Protein AF-A0A2U2DW82-F1 (afdb_monomer)

Organism: NCBI:txid2182425

Solvent-accessible surface area (backbone atoms only — not comparable to full-atom values): 8224 Å² total; per-residue (Å²): 109,70,46,67,42,58,80,59,51,58,67,70,59,51,54,48,55,54,48,63,56,64,75,53,94,61,66,50,48,35,40,37,36,39,46,35,89,90,42,78,52,73,50,74,50,54,97,89,63,59,63,66,62,50,49,50,50,52,52,52,54,50,48,56,40,44,76,62,16,64,30,73,44,31,35,73,52,46,75,96,73,71,50,72,55,69,67,57,54,44,53,50,48,52,63,68,39,69,84,43,79,68,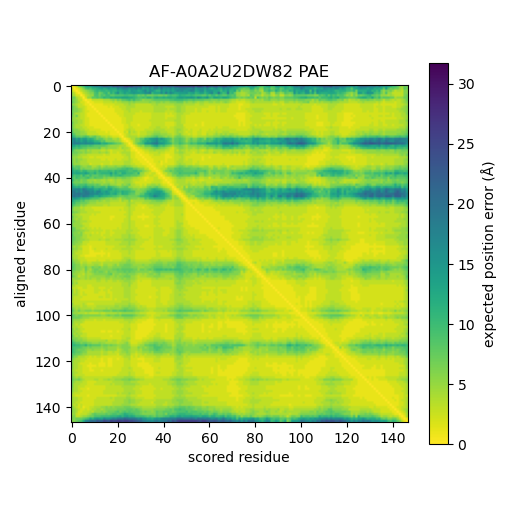26,34,35,38,38,40,38,38,40,36,76,84,44,70,91,64,44,46,36,38,38,33,46,20,16,60,42,62,67,58,42,53,50,50,44,72,72,41,48,77,31,78,41,74,115

pLDDT: mean 89.14, std 8.2, range [58.94, 97.25]

Sequence (147 aa):
MAIFFRLSIPESLALEKIDDRFAGPCDCDGYLSLIGDRHNYTIGWERGKHADDFHAQVRAALGVTSETAPFWLVYERRDDRNDPGVNDIRNAAIRLSRTYEDAIVVTLSLLDRKDAARDLELVLICFSDEVHRRNFKIRYEGKYVSE

Structure (mmCIF, N/CA/C/O backbone):
data_AF-A0A2U2DW82-F1
#
_entry.id   AF-A0A2U2DW82-F1
#
loop_
_atom_site.group_PDB
_atom_site.id
_atom_site.type_symbol
_atom_site.label_atom_id
_atom_site.label_alt_id
_atom_site.label_comp_id
_atom_site.label_asym_id
_atom_site.label_entity_id
_atom_site.label_seq_id
_atom_site.pdbx_PDB_ins_code
_atom_site.Cartn_x
_atom_site.Cartn_y
_atom_site.Cartn_z
_atom_site.occupancy
_atom_site.B_iso_or_equiv
_atom_site.auth_seq_id
_atom_site.auth_comp_id
_atom_site.auth_asym_id
_atom_site.auth_atom_id
_atom_site.pdbx_PDB_model_num
ATOM 1 N N . MET A 1 1 ? -7.309 -19.677 4.227 1.00 59.25 1 MET A N 1
ATOM 2 C CA . MET A 1 1 ? -5.878 -19.328 4.382 1.00 59.25 1 MET A CA 1
ATOM 3 C C . MET A 1 1 ? -5.723 -18.351 5.546 1.00 59.25 1 MET A C 1
ATOM 5 O O . MET A 1 1 ? -6.642 -17.577 5.776 1.00 59.25 1 MET A O 1
ATOM 9 N N . ALA A 1 2 ? -4.622 -18.386 6.306 1.00 68.69 2 ALA A N 1
ATOM 10 C CA . ALA A 1 2 ? -4.356 -17.375 7.336 1.00 68.69 2 ALA A CA 1
ATOM 11 C C . ALA A 1 2 ? -3.429 -16.289 6.771 1.00 68.69 2 ALA A C 1
ATOM 13 O O . ALA A 1 2 ? -2.335 -16.602 6.309 1.00 68.69 2 ALA A O 1
ATOM 14 N N . ILE A 1 3 ? -3.860 -15.028 6.804 1.00 73.06 3 ILE A N 1
ATOM 15 C CA . ILE A 1 3 ? -3.064 -13.884 6.348 1.00 73.06 3 ILE A CA 1
ATOM 16 C C . ILE A 1 3 ? -2.309 -13.299 7.526 1.00 73.06 3 ILE A C 1
ATOM 18 O O . ILE A 1 3 ? -2.893 -13.024 8.571 1.00 73.06 3 ILE A O 1
ATOM 22 N N . PHE A 1 4 ? -1.006 -13.110 7.352 1.00 73.06 4 PHE A N 1
ATOM 23 C CA . PHE A 1 4 ? -0.149 -12.503 8.354 1.00 73.06 4 PHE A CA 1
ATOM 24 C C . PHE A 1 4 ? 0.245 -11.098 7.900 1.00 73.06 4 PHE A C 1
ATOM 26 O O . PHE A 1 4 ? 1.105 -10.940 7.033 1.00 73.06 4 PHE A O 1
ATOM 33 N N . PHE A 1 5 ? -0.379 -10.072 8.485 1.00 76.31 5 PHE A N 1
ATOM 34 C CA . PHE A 1 5 ? 0.060 -8.692 8.282 1.00 76.31 5 PHE A CA 1
ATOM 35 C C . PHE A 1 5 ? 1.395 -8.503 8.998 1.00 76.31 5 PHE A C 1
ATOM 37 O O . PHE A 1 5 ? 1.450 -8.403 10.224 1.00 76.31 5 PHE A O 1
ATOM 44 N N . ARG A 1 6 ? 2.487 -8.497 8.231 1.00 82.50 6 ARG A N 1
ATOM 45 C CA . ARG A 1 6 ? 3.838 -8.189 8.724 1.00 82.50 6 ARG A CA 1
ATOM 46 C C . ARG A 1 6 ? 3.894 -6.765 9.292 1.00 82.50 6 ARG A C 1
ATOM 48 O O . ARG A 1 6 ? 2.951 -5.999 9.161 1.00 82.50 6 ARG A O 1
ATOM 55 N N . LEU A 1 7 ? 5.021 -6.399 9.899 1.00 85.56 7 LEU A N 1
ATOM 56 C CA . LEU A 1 7 ? 5.249 -5.032 10.369 1.00 85.56 7 LEU A CA 1
ATOM 57 C C . LEU A 1 7 ? 5.109 -4.028 9.213 1.00 85.56 7 LEU A C 1
ATOM 59 O O . LEU A 1 7 ? 5.757 -4.196 8.177 1.00 85.56 7 LEU A O 1
ATOM 63 N N . SER A 1 8 ? 4.306 -2.983 9.412 1.00 91.50 8 SER A N 1
ATOM 64 C CA . SER A 1 8 ? 4.194 -1.887 8.453 1.00 91.50 8 SER A CA 1
ATOM 65 C C . SER A 1 8 ? 5.533 -1.164 8.267 1.00 91.50 8 SER A C 1
ATOM 67 O O . SER A 1 8 ? 6.215 -0.886 9.260 1.00 91.50 8 SER A O 1
ATOM 69 N N . ILE A 1 9 ? 5.862 -0.767 7.040 1.00 94.69 9 ILE A N 1
ATOM 70 C CA . ILE A 1 9 ? 6.962 0.168 6.773 1.00 94.69 9 ILE A CA 1
ATOM 71 C C . ILE A 1 9 ? 6.493 1.626 6.934 1.00 94.69 9 ILE A C 1
ATOM 73 O O . ILE A 1 9 ? 5.296 1.899 6.804 1.00 94.69 9 ILE A O 1
ATOM 77 N N . PRO A 1 10 ? 7.403 2.575 7.225 1.00 94.44 10 PRO A N 1
ATOM 78 C CA . PRO A 1 10 ? 7.071 3.997 7.223 1.00 94.44 10 PRO A CA 1
ATOM 79 C C . PRO A 1 10 ? 6.586 4.466 5.847 1.00 94.44 10 PRO A C 1
ATOM 81 O O . PRO A 1 10 ? 7.120 4.041 4.824 1.00 94.44 10 PRO A O 1
ATOM 84 N N . GLU A 1 11 ? 5.630 5.395 5.828 1.00 93.00 11 GLU A N 1
ATOM 85 C CA . GLU A 1 11 ? 5.124 6.017 4.596 1.00 93.00 11 GLU A CA 1
ATOM 86 C C . GLU A 1 11 ? 6.249 6.634 3.759 1.00 93.00 11 GLU A C 1
ATOM 88 O O . GLU A 1 11 ? 6.323 6.390 2.559 1.00 93.00 11 GLU A O 1
ATOM 93 N N . SER A 1 12 ? 7.169 7.366 4.391 1.00 94.00 12 SER A N 1
ATOM 94 C CA . SER A 1 12 ? 8.298 7.991 3.696 1.00 94.00 12 SER A CA 1
ATOM 95 C C . SER A 1 12 ? 9.155 6.970 2.946 1.00 94.00 12 SER A C 1
ATOM 97 O O . SER A 1 12 ? 9.531 7.213 1.806 1.00 94.00 12 SER A O 1
ATOM 99 N N . LEU A 1 13 ? 9.395 5.802 3.554 1.00 95.62 13 LEU A N 1
ATOM 100 C CA . LEU A 1 13 ? 10.147 4.713 2.931 1.00 95.62 13 LEU A CA 1
ATOM 101 C C . LEU A 1 13 ? 9.363 4.072 1.779 1.00 95.62 13 LEU A C 1
ATOM 103 O O . LEU A 1 13 ? 9.951 3.659 0.785 1.00 95.62 13 LEU A O 1
ATOM 107 N N . ALA A 1 14 ? 8.038 3.972 1.898 1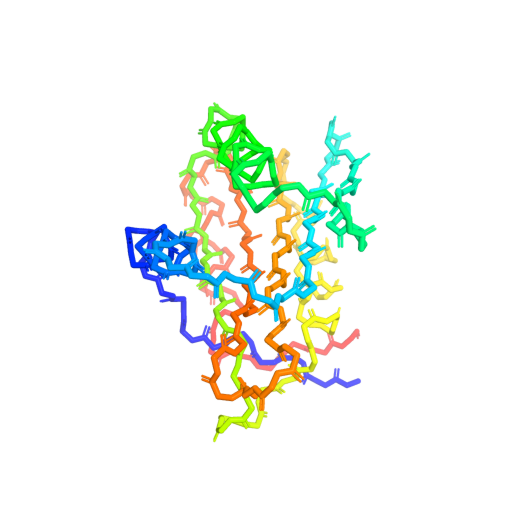.00 94.81 14 ALA A N 1
ATOM 108 C CA . ALA A 1 14 ? 7.198 3.480 0.812 1.00 94.81 14 ALA A CA 1
ATOM 109 C C . ALA A 1 14 ? 7.237 4.422 -0.399 1.00 94.81 14 ALA A C 1
ATOM 111 O O . ALA A 1 14 ? 7.398 3.959 -1.523 1.00 94.81 14 ALA A O 1
ATOM 112 N N . LEU A 1 15 ? 7.133 5.734 -0.170 1.00 94.50 15 LEU A N 1
ATOM 113 C CA . LEU A 1 15 ? 7.201 6.743 -1.229 1.00 94.50 15 LEU A CA 1
ATOM 114 C C . LEU A 1 15 ? 8.580 6.784 -1.898 1.00 94.50 15 LEU A C 1
ATOM 116 O O . LEU A 1 15 ? 8.647 6.862 -3.121 1.00 94.50 15 LEU A O 1
ATOM 120 N N . GLU A 1 16 ? 9.655 6.678 -1.115 1.00 95.19 16 GLU A N 1
ATOM 121 C CA . GLU A 1 16 ? 11.029 6.560 -1.620 1.00 95.19 16 GLU A CA 1
ATOM 122 C C . GLU A 1 16 ? 11.182 5.325 -2.517 1.00 95.19 16 GLU A C 1
ATOM 124 O O . GLU A 1 16 ? 11.582 5.447 -3.670 1.00 95.19 16 GLU A O 1
ATOM 129 N N . LYS A 1 17 ? 10.743 4.149 -2.044 1.00 94.38 17 LYS A N 1
ATOM 130 C CA . LYS A 1 17 ? 10.757 2.911 -2.839 1.00 94.38 17 LYS A CA 1
ATOM 131 C C . LYS A 1 17 ? 9.996 3.051 -4.154 1.00 94.38 17 LYS A C 1
ATOM 133 O O . LYS A 1 17 ? 10.436 2.500 -5.157 1.00 94.38 17 LYS A O 1
ATOM 138 N N . ILE A 1 18 ? 8.857 3.745 -4.158 1.00 93.44 18 ILE A N 1
ATOM 139 C CA . ILE A 1 18 ? 8.085 3.990 -5.382 1.00 93.44 18 ILE A CA 1
ATOM 140 C C . ILE A 1 18 ? 8.906 4.836 -6.354 1.00 93.44 18 ILE A C 1
ATOM 142 O O . ILE A 1 18 ? 9.060 4.435 -7.504 1.00 93.44 18 ILE A O 1
ATOM 146 N N . ASP A 1 19 ? 9.462 5.962 -5.908 1.00 92.50 19 ASP A N 1
ATOM 147 C CA . ASP A 1 19 ? 10.266 6.833 -6.774 1.00 92.50 19 ASP A CA 1
ATOM 148 C C . ASP A 1 19 ? 11.515 6.145 -7.309 1.00 92.50 19 ASP A C 1
ATOM 150 O O . ASP A 1 19 ? 11.810 6.263 -8.497 1.00 92.50 19 ASP A O 1
ATOM 154 N N . ASP A 1 20 ? 12.205 5.367 -6.477 1.00 90.81 20 ASP A N 1
ATOM 155 C CA . ASP A 1 20 ? 13.388 4.611 -6.883 1.00 90.81 20 ASP A CA 1
ATOM 156 C C . ASP A 1 20 ? 13.085 3.643 -8.033 1.00 90.81 20 ASP A C 1
ATOM 158 O O . ASP A 1 20 ? 13.944 3.385 -8.884 1.00 90.81 20 ASP A O 1
ATOM 162 N N . ARG A 1 21 ? 11.852 3.118 -8.116 1.00 87.69 21 ARG A N 1
ATOM 163 C CA . ARG A 1 21 ? 11.448 2.272 -9.248 1.00 87.69 21 ARG A CA 1
ATOM 164 C C . ARG A 1 21 ? 11.305 3.052 -10.549 1.00 87.69 21 ARG A C 1
ATOM 166 O O . ARG A 1 21 ? 11.541 2.454 -11.598 1.00 87.69 21 ARG A O 1
ATOM 173 N N . PHE A 1 22 ? 10.987 4.341 -10.485 1.00 86.88 22 PHE A N 1
ATOM 174 C CA . PHE A 1 22 ? 10.839 5.222 -11.646 1.00 86.88 22 PHE A CA 1
ATOM 175 C C . PHE A 1 22 ? 12.092 6.059 -11.956 1.00 86.88 22 PHE A C 1
ATOM 177 O O . PHE A 1 22 ? 12.195 6.604 -13.049 1.00 86.88 22 PHE A O 1
ATOM 184 N N . ALA A 1 23 ? 13.086 6.111 -11.063 1.00 83.25 23 ALA A N 1
ATOM 185 C CA . ALA A 1 23 ? 14.322 6.885 -11.239 1.00 83.25 23 ALA A CA 1
ATOM 186 C C . ALA A 1 23 ? 15.269 6.368 -12.351 1.00 83.25 23 ALA A C 1
ATOM 188 O O . ALA A 1 23 ? 16.304 6.977 -12.626 1.00 83.25 23 ALA A O 1
ATOM 189 N N . GLY A 1 24 ? 14.944 5.249 -13.005 1.00 73.06 24 GLY A N 1
ATOM 190 C CA . GLY A 1 24 ? 15.719 4.673 -14.103 1.00 73.06 24 GLY A CA 1
ATOM 191 C C . GLY A 1 24 ? 14.830 4.038 -15.175 1.00 73.06 24 GLY A C 1
ATOM 192 O O . GLY A 1 24 ? 13.606 4.141 -15.103 1.00 73.06 24 GLY A O 1
ATOM 193 N N . PRO A 1 25 ? 15.414 3.350 -16.173 1.00 71.88 25 PRO A N 1
ATOM 194 C CA . PRO A 1 25 ? 14.638 2.629 -17.177 1.00 71.88 25 PRO A CA 1
ATOM 195 C C . PRO A 1 25 ? 13.772 1.555 -16.498 1.00 71.88 25 PRO A C 1
ATOM 197 O O . PRO A 1 25 ? 14.286 0.503 -16.115 1.00 71.88 25 PRO A O 1
ATOM 200 N N . CYS A 1 26 ? 12.472 1.809 -16.320 1.00 69.44 26 CYS A N 1
ATOM 201 C CA . CYS A 1 26 ? 11.546 0.804 -15.795 1.00 69.44 26 CYS A CA 1
ATOM 202 C C . CYS A 1 26 ? 10.950 0.028 -16.970 1.00 69.44 26 CYS A C 1
ATOM 204 O O . CYS A 1 26 ? 10.097 0.523 -17.702 1.00 69.44 26 CYS A O 1
ATOM 206 N N . ASP A 1 27 ? 11.447 -1.190 -17.171 1.00 80.81 27 ASP A N 1
ATOM 207 C CA . ASP A 1 27 ? 10.810 -2.202 -18.017 1.00 80.81 27 ASP A CA 1
ATOM 208 C C . ASP A 1 27 ? 10.014 -3.127 -17.100 1.00 80.81 27 ASP A C 1
ATOM 210 O O . ASP A 1 27 ? 10.428 -4.241 -16.774 1.00 80.81 27 ASP A O 1
ATOM 214 N N . CYS A 1 28 ? 8.913 -2.588 -16.590 1.00 82.44 28 CYS A N 1
ATOM 215 C CA . CYS A 1 28 ? 8.120 -3.208 -15.549 1.00 82.44 28 CYS A CA 1
ATOM 216 C C . CYS A 1 28 ? 6.628 -3.137 -15.907 1.00 82.44 28 CYS A C 1
ATOM 218 O O . CYS A 1 28 ? 6.190 -2.247 -16.637 1.00 82.44 28 CYS A O 1
ATOM 220 N N . ASP A 1 29 ? 5.856 -4.109 -15.434 1.00 88.06 29 ASP A N 1
ATOM 221 C CA . ASP A 1 29 ? 4.400 -4.074 -15.488 1.00 88.06 29 ASP A CA 1
ATOM 222 C C . ASP A 1 29 ? 3.887 -3.401 -14.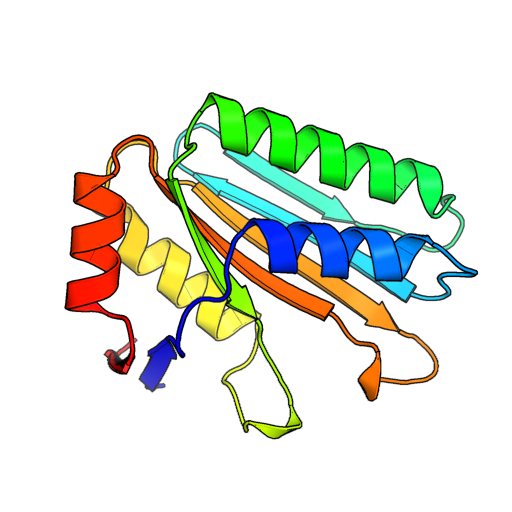212 1.00 88.06 29 ASP A C 1
ATOM 224 O O . ASP A 1 29 ? 4.264 -3.763 -13.097 1.00 88.06 29 ASP A O 1
ATOM 228 N N . GLY A 1 30 ? 3.056 -2.378 -14.384 1.00 91.06 30 GLY A N 1
ATOM 229 C CA . GLY A 1 30 ? 2.529 -1.564 -13.296 1.00 91.06 30 GLY A CA 1
ATOM 230 C C . GLY A 1 30 ? 1.041 -1.797 -13.090 1.00 91.06 30 GLY A C 1
ATOM 231 O O . GLY A 1 30 ? 0.262 -1.826 -14.042 1.00 91.06 30 GLY A O 1
ATOM 232 N N . TYR A 1 31 ? 0.625 -1.921 -11.840 1.00 93.81 31 TYR A N 1
ATOM 233 C CA . TYR A 1 31 ? -0.773 -2.043 -11.461 1.00 93.81 31 TYR A CA 1
ATOM 234 C C . TYR A 1 31 ? -1.030 -1.252 -10.188 1.00 93.81 31 TYR A C 1
ATOM 236 O O . TYR A 1 31 ? -0.338 -1.438 -9.193 1.00 93.81 31 TYR A O 1
ATOM 244 N N . LEU A 1 32 ? -2.046 -0.396 -10.208 1.00 95.25 32 LEU A N 1
ATOM 245 C CA . LEU A 1 32 ? -2.521 0.341 -9.048 1.00 95.25 32 LEU A CA 1
ATOM 246 C C . LEU A 1 32 ? -4.030 0.134 -8.904 1.00 95.25 32 LEU A C 1
ATOM 248 O O . LEU A 1 32 ? -4.777 0.281 -9.866 1.00 95.25 32 LEU A O 1
ATOM 252 N N . SER A 1 33 ? -4.498 -0.149 -7.696 1.00 96.00 33 SER A N 1
ATOM 253 C CA . SER A 1 33 ? -5.921 -0.227 -7.370 1.00 96.00 33 SER A CA 1
ATOM 254 C C . SER A 1 33 ? -6.213 0.561 -6.109 1.00 96.00 33 SER A C 1
ATOM 256 O O . SER A 1 33 ? -5.472 0.448 -5.138 1.00 96.00 33 SER A O 1
ATOM 258 N N . LEU A 1 34 ? -7.314 1.309 -6.111 1.00 95.62 34 LEU A N 1
ATOM 259 C CA . LEU A 1 34 ? -7.837 2.018 -4.947 1.00 95.62 34 LEU A CA 1
ATOM 260 C C . LEU A 1 34 ? -9.258 1.538 -4.686 1.00 95.62 34 LEU A C 1
ATOM 262 O O . LEU A 1 34 ? -10.098 1.592 -5.583 1.00 95.62 34 LEU A O 1
ATOM 266 N N . ILE A 1 35 ? -9.502 1.045 -3.473 1.00 94.69 35 ILE A N 1
ATOM 267 C CA . ILE A 1 35 ? -10.788 0.492 -3.047 1.00 94.69 35 ILE A CA 1
ATOM 268 C C . ILE A 1 35 ? -11.169 1.098 -1.696 1.00 94.69 35 ILE A C 1
ATOM 270 O O . ILE A 1 35 ? -10.513 0.859 -0.690 1.00 94.69 35 ILE A O 1
ATOM 274 N N . GLY A 1 36 ? -12.264 1.839 -1.673 1.00 90.50 36 GLY A N 1
ATOM 275 C CA . GLY A 1 36 ? -12.918 2.416 -0.506 1.00 90.50 36 GLY A CA 1
ATOM 276 C C . GLY A 1 36 ? -14.346 2.820 -0.873 1.00 90.50 36 GLY A C 1
ATOM 277 O O . GLY A 1 36 ? -14.771 2.641 -2.017 1.00 90.50 36 GLY A O 1
ATOM 278 N N . ASP A 1 37 ? -15.087 3.393 0.071 1.00 84.88 37 ASP A N 1
ATOM 279 C CA . ASP A 1 37 ? -16.523 3.667 -0.114 1.00 84.88 37 ASP A CA 1
ATOM 280 C C . ASP A 1 37 ? -16.815 4.641 -1.268 1.00 84.88 37 ASP A C 1
ATOM 282 O O . ASP A 1 37 ? -17.811 4.504 -1.977 1.00 84.88 37 ASP A O 1
ATOM 286 N N . ARG A 1 38 ? -15.918 5.612 -1.486 1.00 79.81 38 ARG A N 1
ATOM 287 C CA . ARG A 1 38 ? -16.031 6.638 -2.542 1.00 79.81 38 ARG A CA 1
ATOM 288 C C . ARG A 1 38 ? -15.026 6.470 -3.679 1.00 79.81 38 ARG A C 1
ATOM 290 O O . ARG A 1 38 ? -15.139 7.145 -4.697 1.00 79.81 38 ARG A O 1
ATOM 297 N N . HIS A 1 39 ? -14.049 5.584 -3.510 1.00 78.38 39 HIS A N 1
ATOM 298 C CA . HIS A 1 39 ? -12.947 5.397 -4.448 1.00 78.38 39 HIS A CA 1
ATOM 299 C C . HIS A 1 39 ? -12.900 3.937 -4.865 1.00 78.38 39 HIS A C 1
ATOM 301 O O . HIS A 1 39 ? -12.505 3.084 -4.082 1.00 78.38 39 HIS A O 1
ATOM 307 N N . ASN A 1 40 ? -13.297 3.640 -6.096 1.00 89.12 40 ASN A N 1
ATOM 308 C CA . ASN A 1 40 ? -13.174 2.294 -6.635 1.00 89.12 40 ASN A CA 1
ATOM 309 C C . ASN A 1 40 ? -12.703 2.375 -8.081 1.00 89.12 40 ASN A C 1
ATOM 311 O O . ASN A 1 40 ? -13.506 2.558 -8.997 1.00 89.12 40 ASN A O 1
ATOM 315 N N . TYR A 1 41 ? -11.389 2.318 -8.270 1.00 91.12 41 TYR A N 1
ATOM 316 C CA . TYR A 1 41 ? -10.796 2.331 -9.599 1.00 91.12 41 TYR A CA 1
ATOM 317 C C . TYR A 1 41 ? -9.454 1.607 -9.638 1.00 91.12 41 TYR A C 1
ATOM 319 O O . TYR A 1 41 ? -8.797 1.360 -8.625 1.00 91.12 41 TYR A O 1
ATOM 327 N N . THR A 1 42 ? -9.049 1.271 -10.856 1.00 92.38 42 THR A N 1
ATOM 328 C CA . THR A 1 42 ? -7.821 0.544 -11.147 1.00 92.38 42 THR A CA 1
ATOM 329 C C . THR A 1 42 ? -7.120 1.200 -12.326 1.00 92.38 42 THR A C 1
ATOM 331 O O . THR A 1 42 ? -7.762 1.580 -13.304 1.00 92.38 42 THR A O 1
ATOM 334 N N . ILE A 1 43 ? -5.801 1.313 -12.231 1.00 91.00 43 ILE A N 1
ATOM 335 C CA . ILE A 1 43 ? -4.919 1.838 -13.264 1.00 91.00 43 ILE A CA 1
ATOM 336 C C . ILE A 1 43 ? -3.901 0.751 -13.602 1.00 91.00 43 ILE A C 1
ATOM 338 O O . ILE A 1 43 ? -3.181 0.267 -12.731 1.00 91.00 43 ILE A O 1
ATOM 342 N N . GLY A 1 44 ? -3.842 0.373 -14.875 1.00 87.88 44 GLY A N 1
ATOM 343 C CA . GLY A 1 44 ? -2.819 -0.519 -15.407 1.00 87.88 44 GLY A CA 1
ATOM 344 C C . GLY A 1 44 ? -1.806 0.248 -16.248 1.00 87.88 44 GLY A C 1
ATOM 345 O O . GLY A 1 44 ? -2.172 1.076 -17.093 1.00 87.88 44 GLY A O 1
ATOM 346 N N . TRP A 1 45 ? -0.531 -0.062 -16.049 1.00 85.69 45 TRP A N 1
ATOM 347 C CA . TRP A 1 45 ? 0.519 0.283 -16.988 1.00 85.69 45 TRP A CA 1
ATOM 348 C C . TRP A 1 45 ? 0.604 -0.801 -18.060 1.00 85.69 45 TRP A C 1
ATOM 350 O O . TRP A 1 45 ? 1.179 -1.869 -17.869 1.00 85.69 45 TRP A O 1
ATOM 360 N N . GLU A 1 46 ? 0.002 -0.508 -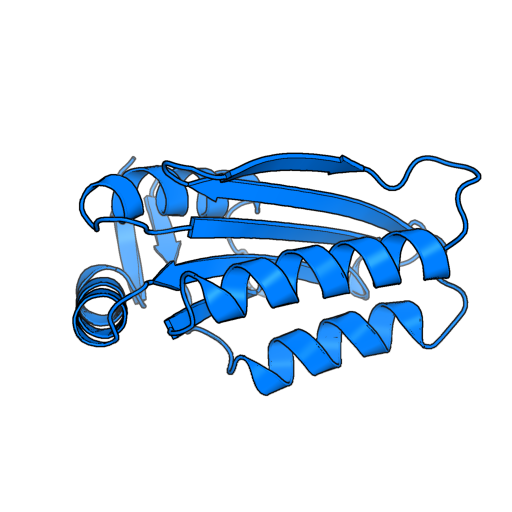19.208 1.00 70.81 46 GLU A N 1
ATOM 361 C CA . GLU A 1 46 ? 0.047 -1.378 -20.379 1.00 70.81 46 GLU A CA 1
ATOM 362 C C . GLU A 1 46 ? 1.277 -1.106 -21.255 1.00 70.81 46 GLU A C 1
ATOM 364 O O . GLU A 1 46 ? 1.845 -0.008 -21.285 1.00 70.81 46 GLU A O 1
ATOM 369 N N . ARG A 1 47 ? 1.661 -2.128 -22.025 1.00 63.44 47 ARG A N 1
ATOM 370 C CA . ARG A 1 47 ? 2.799 -2.110 -22.947 1.00 63.44 47 ARG A CA 1
ATOM 371 C C . ARG A 1 47 ? 2.679 -0.937 -23.935 1.00 63.44 47 ARG A C 1
ATOM 373 O O . ARG A 1 47 ? 1.741 -0.887 -24.721 1.00 63.44 47 ARG A O 1
ATOM 380 N N . GLY A 1 48 ? 3.649 -0.019 -23.909 1.00 62.91 48 GLY A N 1
ATOM 381 C CA . GLY A 1 48 ? 3.714 1.142 -24.809 1.00 62.91 48 GLY A CA 1
ATOM 382 C C . GLY A 1 48 ? 3.368 2.495 -24.175 1.00 62.91 48 GLY A C 1
ATOM 383 O O . GLY A 1 48 ? 3.587 3.515 -24.824 1.00 62.91 48 GLY A O 1
ATOM 384 N N . LYS A 1 49 ? 2.886 2.539 -22.924 1.00 69.31 49 LYS A N 1
ATOM 385 C CA . LYS A 1 49 ? 2.775 3.800 -22.163 1.00 69.31 49 LYS A CA 1
ATOM 386 C C . LYS A 1 49 ? 4.117 4.194 -21.541 1.00 69.31 49 LYS A C 1
ATOM 388 O O . LYS A 1 49 ? 4.895 3.312 -21.170 1.00 69.31 49 LYS A O 1
ATOM 393 N N . HIS A 1 50 ? 4.371 5.498 -21.417 1.00 78.12 50 HIS A N 1
ATOM 394 C CA . HIS A 1 50 ? 5.591 6.014 -20.797 1.00 78.12 50 HIS A CA 1
ATOM 395 C C . HIS A 1 50 ? 5.568 5.770 -19.282 1.00 78.12 50 HIS A C 1
ATOM 397 O O . HIS A 1 50 ? 4.523 5.914 -18.645 1.00 78.12 50 HIS A O 1
ATOM 403 N N . ALA A 1 51 ? 6.719 5.414 -18.707 1.00 82.94 51 ALA A N 1
ATOM 404 C CA . ALA A 1 51 ? 6.852 5.175 -17.269 1.00 82.94 51 ALA A CA 1
ATOM 405 C C . ALA A 1 51 ? 6.452 6.415 -16.450 1.00 82.94 51 ALA A C 1
ATOM 407 O O . ALA A 1 51 ? 5.759 6.291 -15.443 1.00 82.94 51 ALA A O 1
ATOM 408 N N . ASP A 1 52 ? 6.813 7.603 -16.942 1.00 85.19 52 ASP A N 1
ATOM 409 C CA . ASP A 1 52 ? 6.515 8.889 -16.302 1.00 85.19 52 ASP A CA 1
ATOM 410 C C . ASP A 1 52 ? 5.008 9.156 -16.192 1.00 85.19 52 ASP A C 1
ATOM 412 O O . ASP A 1 52 ? 4.541 9.652 -15.169 1.00 85.19 52 ASP A O 1
ATOM 416 N N . ASP A 1 53 ? 4.222 8.775 -17.207 1.00 88.50 53 ASP A N 1
ATOM 417 C CA . ASP A 1 53 ? 2.766 8.960 -17.190 1.00 88.50 53 ASP A CA 1
ATOM 418 C C . ASP A 1 53 ? 2.117 8.097 -16.106 1.00 88.50 53 ASP A C 1
ATOM 420 O O . ASP A 1 53 ? 1.196 8.535 -15.411 1.00 88.50 53 ASP A O 1
ATOM 424 N N . PHE A 1 54 ? 2.585 6.854 -15.961 1.00 90.44 54 PHE A N 1
ATOM 425 C CA . PHE A 1 54 ? 2.094 5.961 -14.918 1.00 90.44 54 PHE A CA 1
ATOM 426 C C . PHE A 1 54 ? 2.579 6.404 -13.533 1.00 90.44 54 PHE A C 1
ATOM 428 O O . PHE A 1 54 ? 1.788 6.409 -12.593 1.00 90.44 54 PHE A O 1
ATOM 435 N N . HIS A 1 55 ? 3.829 6.858 -13.401 1.00 91.62 55 HIS A N 1
ATOM 436 C CA . HIS A 1 55 ? 4.346 7.432 -12.154 1.00 91.62 55 HIS A CA 1
ATOM 437 C C . HIS A 1 55 ? 3.526 8.642 -11.709 1.00 91.62 55 HIS A C 1
ATOM 439 O O . HIS A 1 55 ? 3.109 8.706 -10.553 1.00 91.62 55 HIS A O 1
ATOM 445 N N . ALA A 1 56 ? 3.208 9.553 -12.632 1.00 91.88 56 ALA A N 1
ATOM 446 C CA . ALA A 1 56 ? 2.350 10.702 -12.366 1.00 91.88 56 ALA A CA 1
ATOM 447 C C . ALA A 1 56 ? 0.941 10.277 -11.919 1.00 91.88 56 ALA A C 1
ATOM 449 O O . ALA A 1 56 ? 0.398 10.855 -10.978 1.00 91.88 56 ALA A O 1
ATOM 450 N N . GLN A 1 57 ? 0.365 9.234 -12.528 1.00 93.06 57 GLN A N 1
ATOM 451 C CA . GLN A 1 57 ? -0.926 8.669 -12.111 1.00 93.06 57 GLN A CA 1
ATOM 452 C C . GLN A 1 57 ? -0.866 8.054 -10.709 1.00 93.06 57 GLN A C 1
ATOM 454 O O . GLN A 1 57 ? -1.759 8.304 -9.899 1.00 93.06 57 GLN A O 1
ATOM 459 N N . VAL A 1 58 ? 0.194 7.304 -10.394 1.00 93.88 58 VAL A N 1
ATOM 460 C CA . VAL A 1 58 ? 0.428 6.759 -9.048 1.00 93.88 58 VAL A CA 1
ATOM 461 C C . VAL A 1 58 ? 0.548 7.893 -8.034 1.00 93.88 58 VAL A C 1
ATOM 463 O O . VAL A 1 58 ? -0.122 7.869 -7.003 1.00 93.88 58 VAL A O 1
ATOM 466 N N . ARG A 1 59 ? 1.340 8.925 -8.337 1.00 94.81 59 ARG A N 1
ATOM 467 C CA . ARG A 1 59 ? 1.519 10.094 -7.470 1.00 94.81 59 ARG A CA 1
ATOM 468 C C . ARG A 1 59 ? 0.222 10.866 -7.253 1.00 94.81 59 ARG A C 1
ATOM 470 O O . ARG A 1 59 ? -0.081 11.205 -6.113 1.00 94.81 59 ARG A O 1
ATOM 477 N N . ALA A 1 60 ? -0.566 11.086 -8.302 1.00 94.00 60 ALA A N 1
ATOM 478 C CA . ALA A 1 60 ? -1.865 11.742 -8.196 1.00 94.00 60 ALA A CA 1
ATOM 479 C C . ALA A 1 60 ? -2.845 10.928 -7.335 1.00 94.00 60 ALA A C 1
ATOM 481 O O . ALA A 1 60 ? -3.486 11.477 -6.441 1.00 94.00 60 ALA A O 1
ATOM 482 N N . ALA A 1 61 ? -2.923 9.613 -7.551 1.00 93.69 61 ALA A N 1
ATOM 483 C CA . ALA A 1 61 ? -3.787 8.725 -6.781 1.00 93.69 61 ALA A CA 1
ATOM 484 C C . ALA A 1 61 ? -3.403 8.674 -5.293 1.00 93.69 61 ALA A C 1
ATOM 486 O O . ALA A 1 61 ? -4.275 8.736 -4.421 1.00 93.69 61 ALA A O 1
ATOM 487 N N . LEU A 1 62 ? -2.102 8.605 -4.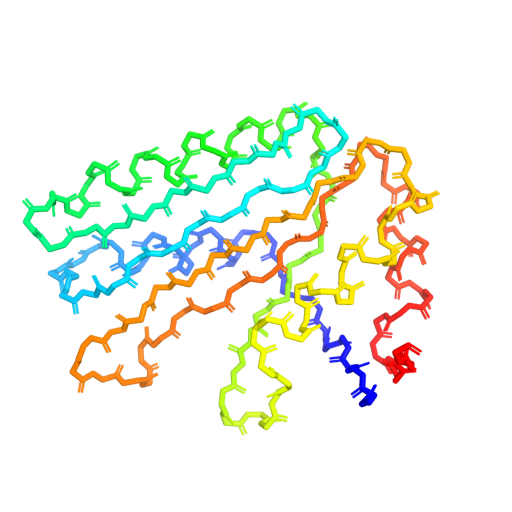993 1.00 94.56 62 LEU A N 1
ATOM 488 C CA . LEU A 1 62 ? -1.600 8.672 -3.622 1.00 94.56 62 LEU A CA 1
ATOM 489 C C . LEU A 1 62 ? -1.867 10.042 -2.993 1.00 94.56 62 LEU A C 1
ATOM 491 O O . LEU A 1 62 ? -2.292 10.082 -1.848 1.00 94.56 62 LEU A O 1
ATOM 495 N N . GLY A 1 63 ? -1.721 11.140 -3.742 1.00 94.19 63 GLY A N 1
ATOM 496 C CA . GLY A 1 63 ? -2.058 12.487 -3.271 1.00 94.19 63 GLY A CA 1
ATOM 497 C C . GLY A 1 63 ? -3.526 12.622 -2.857 1.00 94.19 63 GLY A C 1
ATOM 498 O O . GLY A 1 63 ? -3.812 13.029 -1.735 1.00 94.19 63 GLY A O 1
ATOM 499 N N . VAL A 1 64 ? -4.459 12.175 -3.706 1.00 91.44 64 VAL A N 1
ATOM 500 C CA . VAL A 1 64 ? -5.899 12.140 -3.371 1.00 91.44 64 VAL A CA 1
ATOM 501 C C . VAL A 1 64 ? -6.165 11.260 -2.143 1.00 91.44 64 VAL A C 1
ATOM 503 O O . VAL A 1 64 ? -6.982 11.598 -1.282 1.00 91.44 64 VAL A O 1
ATOM 506 N N . THR A 1 65 ? -5.451 10.137 -2.023 1.00 93.25 65 THR A N 1
ATOM 507 C CA . THR A 1 65 ? -5.552 9.261 -0.847 1.00 93.25 65 THR A CA 1
ATOM 508 C C . THR A 1 65 ? -5.043 9.961 0.413 1.00 93.25 65 THR A C 1
ATOM 510 O O . THR A 1 65 ? -5.677 9.848 1.455 1.00 93.25 65 THR A O 1
ATOM 513 N N . SER A 1 66 ? -3.945 10.720 0.340 1.00 93.56 66 SER A N 1
ATOM 514 C CA . SER A 1 66 ? -3.408 11.483 1.475 1.00 93.56 66 SER A CA 1
ATOM 515 C C . SER A 1 66 ? -4.373 12.577 1.928 1.00 93.56 66 SER A C 1
ATOM 517 O O . SER A 1 66 ? -4.516 12.801 3.123 1.00 93.56 66 SER A O 1
ATOM 519 N N . GLU A 1 67 ? -5.053 13.247 0.996 1.00 92.88 67 GLU A N 1
ATOM 520 C CA . GLU A 1 67 ? -6.022 14.303 1.320 1.00 92.88 67 GLU A CA 1
ATOM 521 C C . GLU A 1 67 ? -7.275 13.763 2.024 1.00 92.88 67 GLU A C 1
ATOM 523 O O . GLU A 1 67 ? -7.842 14.429 2.888 1.00 92.88 67 GLU A O 1
ATOM 528 N N . THR A 1 68 ? -7.712 12.556 1.660 1.00 92.00 68 THR A N 1
ATOM 529 C CA . THR A 1 68 ? -8.958 11.953 2.166 1.00 92.00 68 THR A CA 1
ATOM 530 C C . THR A 1 68 ? -8.743 11.043 3.373 1.00 92.00 68 THR A C 1
ATOM 532 O O . THR A 1 68 ? -9.565 11.017 4.287 1.00 92.00 68 THR A O 1
ATOM 535 N N . ALA A 1 69 ? -7.633 10.312 3.395 1.00 95.25 69 ALA A N 1
ATOM 536 C CA . ALA A 1 69 ? -7.301 9.313 4.397 1.00 95.25 69 ALA A CA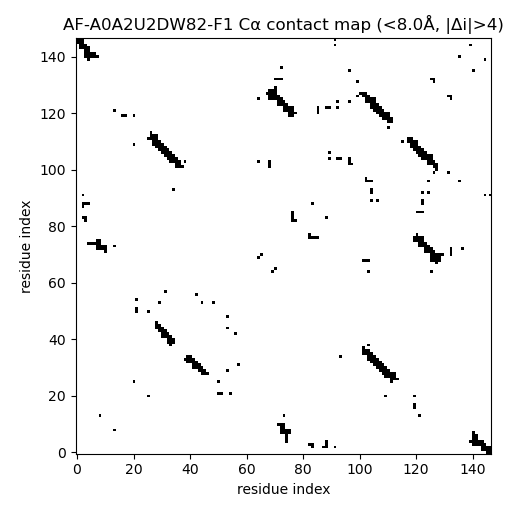 1
ATOM 537 C C . ALA A 1 69 ? -5.796 9.374 4.733 1.00 95.25 69 ALA A C 1
ATOM 539 O O . ALA A 1 69 ? -5.049 8.482 4.331 1.00 95.25 69 ALA A O 1
ATOM 540 N N . PRO A 1 70 ? -5.319 10.409 5.456 1.00 95.69 70 PRO A N 1
ATOM 541 C CA . PRO A 1 70 ? -3.887 10.691 5.641 1.00 95.69 70 PRO A CA 1
ATOM 542 C C . PRO A 1 70 ? -3.134 9.687 6.527 1.00 95.69 70 PRO A C 1
ATOM 544 O O . PRO A 1 70 ? -1.910 9.730 6.600 1.00 95.69 70 PRO A O 1
ATOM 547 N N . PHE A 1 71 ? -3.820 8.795 7.245 1.00 97.12 71 PHE A N 1
ATOM 548 C CA . PHE A 1 71 ? -3.180 7.916 8.224 1.00 97.12 71 PHE A CA 1
ATOM 549 C C . PHE A 1 71 ? -2.958 6.519 7.649 1.00 97.12 71 PHE A C 1
ATOM 551 O O . PHE A 1 71 ? -3.887 5.717 7.587 1.00 97.12 71 PHE A O 1
ATOM 558 N N . TRP A 1 72 ? -1.729 6.206 7.235 1.00 96.88 72 TRP A N 1
ATOM 559 C CA . TRP A 1 72 ? -1.443 4.992 6.460 1.00 96.88 72 TRP A CA 1
ATOM 560 C C . TRP A 1 72 ? -0.786 3.876 7.281 1.00 96.88 72 TRP A C 1
ATOM 562 O O . TRP A 1 72 ? 0.056 4.109 8.152 1.00 96.88 72 TRP A O 1
ATOM 572 N N . LEU A 1 73 ? -1.143 2.632 6.969 1.00 96.88 73 LEU A N 1
ATOM 573 C CA . LEU A 1 73 ? -0.351 1.438 7.262 1.00 96.88 73 LEU A CA 1
ATOM 574 C C . LEU A 1 73 ? 0.100 0.840 5.938 1.00 96.88 73 LEU A C 1
ATOM 576 O O . LEU A 1 73 ? -0.743 0.452 5.134 1.00 96.88 73 LEU A O 1
ATOM 580 N N . VAL A 1 74 ? 1.412 0.763 5.716 1.00 96.56 74 VAL A N 1
ATOM 581 C CA . VAL A 1 74 ? 1.970 0.254 4.460 1.00 96.56 74 VAL A CA 1
ATOM 582 C C . VAL A 1 74 ? 2.599 -1.110 4.679 1.00 96.56 74 VAL A C 1
ATOM 584 O O . VAL A 1 74 ? 3.557 -1.243 5.439 1.00 96.56 74 VAL A O 1
ATOM 587 N N . TYR A 1 75 ? 2.087 -2.116 3.985 1.00 94.88 75 TYR A N 1
ATOM 588 C CA . TYR A 1 75 ? 2.607 -3.474 4.003 1.00 94.88 75 TYR A CA 1
ATOM 589 C C . TYR A 1 75 ? 3.299 -3.763 2.678 1.00 94.88 75 TYR A C 1
ATOM 591 O O . TYR A 1 75 ? 2.656 -3.877 1.638 1.00 94.88 75 TYR A O 1
ATOM 599 N N . GLU A 1 76 ? 4.620 -3.882 2.724 1.00 94.44 76 GLU A N 1
ATOM 600 C CA . GLU A 1 76 ? 5.396 -4.428 1.614 1.00 94.44 76 GLU A CA 1
ATOM 601 C C . GLU A 1 76 ? 5.227 -5.943 1.601 1.00 94.44 76 GLU A C 1
ATOM 603 O O . GLU A 1 76 ? 5.344 -6.573 2.654 1.00 94.44 76 GLU A O 1
ATOM 608 N N . ARG A 1 77 ? 4.968 -6.526 0.433 1.00 91.62 77 ARG A N 1
ATOM 609 C CA . ARG A 1 77 ? 4.984 -7.973 0.223 1.00 91.62 77 ARG A CA 1
ATOM 610 C C . ARG A 1 77 ? 6.340 -8.364 -0.348 1.00 91.62 77 ARG A C 1
ATOM 612 O O . ARG A 1 77 ? 6.830 -7.717 -1.266 1.00 91.62 77 ARG A O 1
ATOM 619 N N . ARG A 1 78 ? 6.955 -9.412 0.206 1.00 87.44 78 ARG A N 1
ATOM 620 C CA . ARG A 1 78 ? 8.253 -9.904 -0.265 1.00 87.44 78 ARG A CA 1
ATOM 621 C C . ARG A 1 78 ? 8.290 -11.423 -0.389 1.00 87.44 78 ARG A C 1
ATOM 623 O O . ARG A 1 78 ? 7.901 -12.135 0.539 1.00 87.44 78 ARG A O 1
ATOM 630 N N . ASP A 1 79 ? 8.836 -11.901 -1.505 1.00 81.31 79 ASP A N 1
ATOM 631 C CA . ASP A 1 79 ? 9.050 -13.329 -1.769 1.00 81.31 79 ASP A CA 1
ATOM 632 C C . ASP A 1 79 ? 10.001 -13.984 -0.762 1.00 81.31 79 ASP A C 1
ATOM 634 O O . ASP A 1 79 ? 9.707 -15.050 -0.224 1.00 81.31 79 ASP A O 1
ATOM 638 N N . ASP A 1 80 ? 11.112 -13.322 -0.431 1.00 82.69 80 ASP A N 1
ATOM 639 C CA . ASP A 1 80 ? 12.136 -13.854 0.479 1.00 82.69 80 ASP A CA 1
ATOM 640 C C . ASP A 1 80 ? 11.637 -14.046 1.921 1.00 82.69 80 ASP A C 1
ATOM 642 O O . ASP A 1 80 ? 12.228 -14.798 2.696 1.00 82.69 80 ASP A O 1
ATOM 646 N N . ARG A 1 81 ? 10.522 -13.401 2.284 1.00 81.94 81 ARG A N 1
ATOM 647 C CA . ARG A 1 81 ? 9.855 -13.574 3.581 1.00 81.94 81 ARG A CA 1
ATOM 648 C C . ARG A 1 81 ? 8.751 -14.630 3.557 1.00 81.94 81 ARG A C 1
ATOM 650 O O . ARG A 1 81 ? 8.124 -14.838 4.599 1.00 81.94 81 ARG A O 1
ATOM 657 N N . ASN A 1 82 ? 8.518 -15.293 2.421 1.00 82.56 82 ASN A N 1
ATOM 658 C CA . ASN A 1 82 ? 7.395 -16.208 2.212 1.00 82.56 82 ASN A CA 1
ATOM 659 C C . ASN A 1 82 ? 6.055 -15.554 2.606 1.00 82.56 82 ASN A C 1
ATOM 661 O O . ASN A 1 82 ? 5.233 -16.148 3.308 1.00 82.56 82 ASN A O 1
ATOM 665 N N . ASP A 1 83 ? 5.889 -14.279 2.244 1.00 84.94 83 ASP A N 1
ATOM 666 C CA . ASP A 1 83 ? 4.653 -13.550 2.507 1.00 84.94 83 ASP A CA 1
ATOM 667 C C . ASP A 1 83 ? 3.511 -14.112 1.632 1.00 84.94 83 ASP A C 1
ATOM 669 O O . ASP A 1 83 ? 3.771 -14.568 0.511 1.00 84.94 83 ASP A O 1
ATOM 673 N N . PRO A 1 84 ? 2.244 -14.067 2.098 1.00 85.56 84 PRO A N 1
ATOM 674 C CA . PRO A 1 84 ? 1.092 -14.375 1.252 1.00 85.56 84 PRO A CA 1
ATOM 675 C C . PRO A 1 84 ? 1.096 -13.543 -0.037 1.00 85.56 84 PRO A C 1
ATOM 677 O O . PRO A 1 84 ? 1.731 -12.486 -0.107 1.00 85.56 84 PRO A O 1
ATOM 680 N N . GLY A 1 85 ? 0.364 -13.994 -1.058 1.00 88.50 85 GLY A N 1
ATOM 681 C CA . GLY A 1 85 ? 0.271 -13.252 -2.311 1.00 88.50 85 GLY A CA 1
ATOM 682 C C . GLY A 1 85 ? -0.288 -11.845 -2.083 1.00 88.50 85 GLY A C 1
ATOM 683 O O . GLY A 1 85 ? -1.123 -11.636 -1.199 1.00 88.50 85 GLY A O 1
ATOM 684 N N . VAL A 1 86 ? 0.125 -10.870 -2.903 1.00 90.06 86 VAL A N 1
ATOM 685 C CA . VAL A 1 86 ? -0.358 -9.479 -2.787 1.00 90.06 86 VAL A CA 1
ATOM 686 C C . VAL A 1 86 ? -1.891 -9.401 -2.810 1.00 90.06 86 VAL A C 1
ATOM 688 O O . VAL A 1 86 ? -2.492 -8.634 -2.061 1.00 90.06 86 VAL A O 1
ATOM 691 N N . ASN A 1 87 ? -2.538 -10.265 -3.600 1.00 90.62 87 ASN A N 1
ATOM 692 C CA . ASN A 1 87 ? -3.994 -10.369 -3.678 1.00 90.62 87 ASN A CA 1
ATOM 693 C C . ASN A 1 87 ? -4.620 -10.874 -2.376 1.00 90.62 87 ASN A C 1
ATOM 695 O O . ASN A 1 87 ? -5.686 -10.395 -1.996 1.00 90.62 87 ASN A O 1
ATOM 699 N N . ASP A 1 88 ? -3.965 -11.800 -1.680 1.00 90.94 88 ASP A N 1
ATOM 700 C CA . ASP A 1 88 ? -4.451 -12.329 -0.409 1.00 90.94 88 ASP A CA 1
ATOM 701 C C . ASP A 1 88 ? -4.381 -11.251 0.682 1.00 90.94 88 ASP A C 1
ATOM 703 O O . ASP A 1 88 ? -5.349 -11.031 1.416 1.00 90.94 88 ASP A O 1
ATOM 707 N N . ILE A 1 89 ? -3.263 -10.514 0.730 1.00 91.56 89 ILE A N 1
ATOM 708 C CA . ILE A 1 89 ? -3.073 -9.370 1.634 1.00 91.56 89 ILE A CA 1
ATOM 709 C C . ILE A 1 89 ? -4.098 -8.275 1.320 1.00 91.56 89 ILE A C 1
ATOM 711 O O . ILE A 1 89 ? -4.774 -7.794 2.229 1.00 91.56 89 ILE A O 1
ATOM 715 N N . ARG A 1 90 ? -4.275 -7.920 0.040 1.00 93.06 90 ARG A N 1
ATOM 716 C CA . ARG A 1 90 ? -5.276 -6.945 -0.418 1.00 93.06 90 ARG A CA 1
ATOM 717 C C . ARG A 1 90 ? -6.689 -7.353 -0.011 1.00 93.06 90 ARG A C 1
ATOM 719 O O . ARG A 1 90 ? -7.426 -6.540 0.537 1.00 93.06 90 ARG A O 1
ATOM 726 N N . ASN A 1 91 ? -7.091 -8.593 -0.279 1.00 92.94 91 ASN A N 1
ATOM 727 C CA . ASN A 1 91 ? -8.448 -9.058 0.004 1.00 92.94 91 ASN A CA 1
ATOM 728 C C . ASN A 1 91 ? -8.733 -9.056 1.512 1.00 92.94 91 ASN A C 1
ATOM 730 O O . ASN A 1 91 ? -9.813 -8.637 1.934 1.00 92.94 91 ASN A O 1
ATOM 734 N N . ALA A 1 92 ? -7.755 -9.460 2.329 1.00 92.50 92 ALA A N 1
ATOM 735 C CA . ALA A 1 92 ? -7.851 -9.329 3.776 1.00 92.50 92 ALA A CA 1
ATOM 736 C C . ALA A 1 92 ? -7.931 -7.858 4.203 1.00 92.50 92 ALA A C 1
ATOM 738 O O . ALA A 1 92 ? -8.795 -7.518 5.006 1.00 92.50 92 ALA A O 1
ATOM 739 N N . ALA A 1 93 ? -7.099 -6.978 3.640 1.00 93.88 93 ALA A N 1
ATOM 740 C CA . ALA A 1 93 ? -7.125 -5.550 3.938 1.00 93.88 93 ALA A CA 1
ATOM 741 C C . ALA A 1 93 ? -8.510 -4.950 3.661 1.00 93.88 93 ALA A C 1
ATOM 743 O O . ALA A 1 93 ? -9.087 -4.356 4.564 1.00 93.88 93 ALA A O 1
ATOM 744 N N . ILE A 1 94 ? -9.086 -5.205 2.479 1.00 93.62 94 ILE A N 1
ATOM 745 C CA . ILE A 1 94 ? -10.435 -4.749 2.101 1.00 93.62 94 ILE A CA 1
ATOM 746 C C . ILE A 1 94 ? -11.484 -5.280 3.076 1.00 93.62 94 ILE A C 1
ATOM 748 O O . ILE A 1 94 ? -12.353 -4.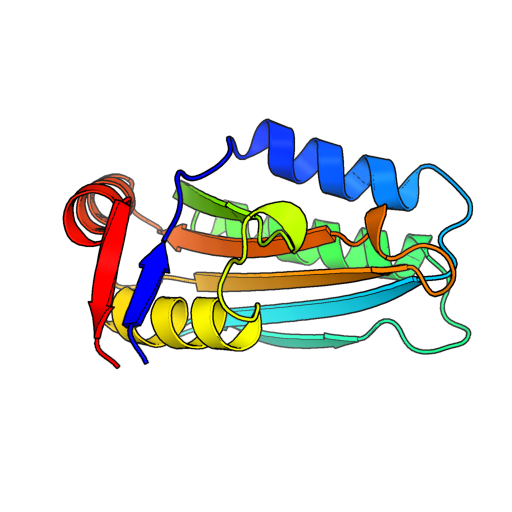539 3.524 1.00 93.62 94 ILE A O 1
ATOM 752 N N . ARG A 1 95 ? -11.447 -6.578 3.401 1.00 93.31 95 ARG A N 1
ATOM 753 C CA . ARG A 1 95 ? -12.434 -7.182 4.305 1.00 93.31 95 ARG A CA 1
ATOM 754 C C . ARG A 1 95 ? -12.379 -6.547 5.693 1.00 93.31 95 ARG A C 1
ATOM 756 O O . ARG A 1 95 ? -13.425 -6.246 6.260 1.00 93.31 95 ARG A O 1
ATOM 763 N N . LEU A 1 96 ? -11.177 -6.382 6.236 1.00 93.19 96 LEU A N 1
ATOM 764 C CA . LEU A 1 96 ? -10.956 -5.906 7.600 1.00 93.19 96 LEU A CA 1
ATOM 765 C C . LEU A 1 96 ? -11.130 -4.392 7.726 1.00 93.19 96 LEU A C 1
ATOM 767 O O . LEU A 1 96 ? -11.502 -3.916 8.794 1.00 93.19 96 LEU A O 1
ATOM 771 N N . SER A 1 97 ? -10.877 -3.631 6.659 1.00 92.69 97 SER A N 1
ATOM 772 C CA . SER A 1 97 ? -11.029 -2.178 6.667 1.00 92.69 97 SER A CA 1
ATOM 773 C C . SER A 1 97 ? -12.489 -1.727 6.571 1.00 92.69 97 SER A C 1
ATOM 775 O O . SER A 1 97 ? -12.790 -0.625 7.007 1.00 92.69 97 SER A O 1
ATOM 777 N N . ARG A 1 98 ? -13.417 -2.577 6.101 1.00 90.56 98 ARG A N 1
ATOM 778 C CA . ARG A 1 98 ? -14.861 -2.264 5.973 1.00 90.56 98 ARG A CA 1
ATOM 779 C C . ARG A 1 98 ? -15.549 -1.803 7.255 1.00 90.56 98 ARG A C 1
ATOM 781 O O . ARG A 1 98 ? -16.617 -1.210 7.188 1.00 90.56 98 ARG A O 1
ATOM 788 N N . THR A 1 99 ? -15.000 -2.126 8.423 1.00 90.19 99 THR A N 1
ATOM 789 C CA . THR A 1 99 ? -15.558 -1.675 9.707 1.00 90.19 99 THR A CA 1
ATOM 790 C C . THR A 1 99 ? -15.127 -0.259 10.083 1.00 90.19 99 THR A C 1
ATOM 792 O O . THR A 1 99 ? -15.543 0.237 11.126 1.00 90.19 99 THR A O 1
ATOM 795 N N . TYR A 1 100 ? -14.252 0.357 9.289 1.00 92.75 100 TYR A N 1
ATOM 796 C CA . TYR A 1 100 ? -13.714 1.690 9.502 1.00 92.75 100 TYR A CA 1
ATOM 797 C C . TYR A 1 100 ? -14.238 2.599 8.391 1.00 92.75 100 TYR A C 1
ATOM 799 O O . TYR A 1 100 ? -13.996 2.347 7.212 1.00 92.75 100 TYR A O 1
ATOM 807 N N . GLU A 1 101 ? -14.973 3.636 8.780 1.00 90.06 101 GLU A N 1
ATOM 808 C CA . GLU A 1 101 ? -15.550 4.607 7.850 1.00 90.06 101 GLU A CA 1
ATOM 809 C C . GLU A 1 101 ? -14.458 5.304 7.027 1.00 90.06 101 GLU A C 1
ATOM 811 O O . GLU A 1 101 ? -13.387 5.628 7.552 1.00 90.06 101 GLU A O 1
ATOM 816 N N . ASP A 1 102 ? -14.735 5.501 5.735 1.00 90.81 102 ASP A N 1
ATOM 817 C CA . ASP A 1 102 ? -13.847 6.154 4.766 1.00 90.81 102 ASP A CA 1
ATOM 818 C C . ASP A 1 102 ? -12.449 5.507 4.642 1.00 90.81 102 ASP A C 1
ATOM 820 O O . ASP A 1 102 ? -11.506 6.131 4.150 1.00 90.81 102 ASP A O 1
ATOM 824 N N . ALA A 1 103 ? -12.284 4.244 5.056 1.00 94.94 103 ALA A N 1
ATOM 825 C CA . ALA A 1 103 ? -11.029 3.534 4.854 1.00 94.94 103 ALA A CA 1
ATOM 826 C C . ALA A 1 103 ? -10.794 3.244 3.363 1.00 94.94 103 ALA A C 1
ATOM 828 O O . ALA A 1 103 ? -11.674 2.755 2.650 1.00 94.94 103 ALA A O 1
ATOM 829 N N . ILE A 1 104 ? -9.571 3.502 2.903 1.00 96.50 104 ILE A N 1
ATOM 830 C CA . ILE A 1 104 ? -9.143 3.268 1.523 1.00 96.50 104 ILE A CA 1
ATOM 831 C C . ILE A 1 104 ? -8.024 2.232 1.544 1.00 96.50 104 ILE A C 1
ATOM 833 O O . ILE A 1 104 ? -7.030 2.380 2.250 1.00 96.50 104 ILE A O 1
ATOM 837 N N . VAL A 1 105 ? -8.174 1.176 0.756 1.00 97.06 105 VAL A N 1
ATOM 838 C CA . VAL A 1 105 ? -7.121 0.198 0.498 1.00 97.06 105 VAL A CA 1
ATOM 839 C C . VAL A 1 105 ? -6.504 0.504 -0.855 1.00 97.06 105 VAL A C 1
ATOM 841 O O . VAL A 1 105 ? -7.184 0.448 -1.881 1.00 97.06 105 VAL A O 1
ATOM 844 N N . VAL A 1 106 ? -5.208 0.797 -0.854 1.00 97.19 106 VAL A N 1
ATOM 845 C CA . VAL A 1 106 ? -4.416 0.984 -2.069 1.00 97.19 106 VAL A CA 1
ATOM 846 C C . VAL A 1 106 ? -3.553 -0.251 -2.281 1.00 97.19 106 VAL A C 1
ATOM 848 O O . VAL A 1 106 ? -2.919 -0.747 -1.355 1.00 97.19 106 VAL A O 1
ATOM 851 N N . THR A 1 107 ? -3.521 -0.779 -3.496 1.00 97.25 107 THR A N 1
ATOM 852 C CA . THR A 1 107 ? -2.604 -1.855 -3.890 1.00 97.25 107 THR A CA 1
ATOM 853 C C . THR A 1 107 ? -1.777 -1.376 -5.059 1.00 97.25 107 THR A C 1
ATOM 855 O O . THR A 1 107 ? -2.352 -0.969 -6.063 1.00 97.25 107 THR A O 1
ATOM 858 N N . LEU A 1 108 ? -0.456 -1.436 -4.933 1.00 96.56 108 LEU A N 1
ATOM 859 C CA . LEU A 1 108 ? 0.492 -1.096 -5.985 1.00 96.56 108 LEU A CA 1
ATOM 860 C C . LEU A 1 108 ? 1.412 -2.292 -6.227 1.00 96.56 108 LEU A C 1
ATOM 862 O O . LEU A 1 108 ? 2.049 -2.764 -5.290 1.00 96.56 108 LEU A O 1
ATOM 866 N N . SER A 1 109 ? 1.511 -2.730 -7.475 1.00 94.56 109 SER A N 1
ATOM 867 C CA . SER A 1 109 ? 2.498 -3.708 -7.930 1.00 94.56 109 SER A CA 1
ATOM 868 C C . SER A 1 109 ? 3.292 -3.105 -9.084 1.00 94.56 109 SER A C 1
ATOM 870 O O . SER A 1 109 ? 2.711 -2.651 -10.069 1.00 94.56 109 SER A O 1
ATOM 872 N N . LEU A 1 110 ? 4.615 -3.096 -8.955 1.00 92.56 110 LEU A N 1
ATOM 873 C CA . LEU A 1 110 ? 5.575 -2.765 -10.004 1.00 92.56 110 LEU A CA 1
ATOM 874 C C . LEU A 1 110 ? 6.459 -3.994 -10.200 1.00 92.56 110 LEU A C 1
ATOM 876 O O . LEU A 1 110 ? 7.380 -4.224 -9.416 1.00 92.56 110 LEU A O 1
ATOM 880 N N . LEU A 1 111 ? 6.139 -4.794 -11.211 1.00 90.81 111 LEU A N 1
ATOM 881 C CA . LEU A 1 111 ? 6.771 -6.085 -11.459 1.00 90.81 111 LEU A CA 1
ATOM 882 C C . LEU A 1 111 ? 7.811 -5.934 -12.562 1.00 90.81 111 LEU A C 1
ATOM 884 O O . LEU A 1 111 ? 7.480 -5.595 -13.698 1.00 90.81 111 LEU A O 1
ATOM 888 N N . ASP A 1 112 ? 9.076 -6.131 -12.228 1.00 88.31 112 ASP A N 1
ATOM 889 C CA . ASP A 1 112 ? 10.171 -6.052 -13.178 1.00 88.31 112 ASP A CA 1
ATOM 890 C C . ASP A 1 112 ? 10.121 -7.244 -14.134 1.00 88.31 112 ASP A C 1
ATOM 892 O O . ASP A 1 112 ? 10.009 -8.400 -13.727 1.00 88.31 112 ASP A O 1
ATOM 896 N N . ARG A 1 113 ? 10.244 -6.990 -15.437 1.00 85.44 113 ARG A N 1
ATOM 897 C CA . ARG A 1 113 ? 10.168 -8.078 -16.420 1.00 85.44 113 ARG A CA 1
ATOM 898 C C . ARG A 1 113 ? 11.420 -8.951 -16.459 1.00 85.44 113 ARG A C 1
ATOM 900 O O . ARG A 1 113 ? 11.389 -10.012 -17.084 1.00 85.44 113 ARG A O 1
ATOM 907 N N . LYS A 1 114 ? 12.536 -8.491 -15.885 1.00 84.62 114 LYS A N 1
ATOM 908 C CA . LYS A 1 114 ? 13.846 -9.152 -15.997 1.00 84.62 114 LYS A CA 1
ATOM 909 C C . LYS A 1 114 ? 14.384 -9.626 -14.659 1.00 84.62 114 LYS A C 1
ATOM 911 O O . LYS A 1 114 ? 15.112 -10.615 -14.640 1.00 84.62 114 LYS A O 1
ATOM 916 N N . ASP A 1 115 ? 14.051 -8.934 -13.576 1.00 83.50 115 ASP A N 1
ATOM 917 C CA . ASP A 1 115 ? 14.592 -9.227 -12.254 1.00 83.50 115 ASP A CA 1
ATOM 918 C C . ASP A 1 115 ? 13.532 -9.089 -11.157 1.00 83.50 115 ASP A C 1
ATOM 920 O O . ASP A 1 115 ? 13.326 -8.007 -10.611 1.00 83.50 115 ASP A O 1
ATOM 924 N N . ALA A 1 116 ? 12.920 -10.214 -10.782 1.00 83.31 116 ALA A N 1
ATOM 925 C CA . ALA A 1 116 ? 11.908 -10.274 -9.727 1.00 83.31 116 ALA A CA 1
ATOM 926 C C . ALA A 1 116 ? 12.417 -9.780 -8.355 1.00 83.31 116 ALA A C 1
ATOM 928 O O . ALA A 1 116 ? 11.624 -9.406 -7.497 1.00 83.31 116 ALA A O 1
ATOM 929 N N . ALA A 1 117 ? 13.738 -9.711 -8.123 1.00 84.38 117 ALA A N 1
ATOM 930 C CA . ALA A 1 117 ? 14.272 -9.102 -6.901 1.00 84.38 117 ALA A CA 1
ATOM 931 C C . ALA A 1 117 ? 14.031 -7.580 -6.842 1.00 84.38 117 ALA A C 1
ATOM 933 O O . ALA A 1 117 ? 14.183 -6.969 -5.782 1.00 84.38 117 ALA A O 1
ATOM 934 N N . ARG A 1 118 ? 13.663 -6.968 -7.973 1.00 85.81 118 ARG A N 1
ATOM 935 C CA . ARG A 1 118 ? 13.277 -5.560 -8.102 1.00 85.81 118 ARG A CA 1
ATOM 936 C C . ARG A 1 118 ? 11.762 -5.365 -8.068 1.00 85.81 118 ARG A C 1
ATOM 938 O O . ARG A 1 118 ? 11.308 -4.234 -8.264 1.00 85.81 118 ARG A O 1
ATOM 945 N N . ASP A 1 119 ? 10.976 -6.413 -7.849 1.00 90.56 119 ASP A N 1
ATOM 946 C CA . ASP A 1 119 ? 9.531 -6.275 -7.717 1.00 90.56 119 ASP A CA 1
ATOM 947 C C . ASP A 1 119 ? 9.202 -5.440 -6.480 1.00 90.56 119 ASP A C 1
ATOM 949 O O . ASP A 1 119 ? 9.789 -5.601 -5.407 1.00 90.56 119 ASP A O 1
ATOM 953 N N . LEU A 1 120 ? 8.263 -4.511 -6.643 1.00 93.75 120 LEU A N 1
ATOM 954 C CA . LEU A 1 120 ? 7.730 -3.721 -5.545 1.00 93.75 120 LEU A CA 1
ATOM 955 C C . LEU A 1 120 ? 6.231 -3.957 -5.457 1.00 93.75 120 LEU A C 1
ATOM 957 O O . LEU A 1 120 ? 5.475 -3.521 -6.321 1.00 93.75 120 LEU A O 1
ATOM 961 N N . GLU A 1 121 ? 5.808 -4.609 -4.382 1.00 95.44 121 GLU A N 1
ATOM 962 C CA . GLU A 1 121 ? 4.402 -4.874 -4.105 1.00 95.44 121 GLU A CA 1
ATOM 963 C C . GLU A 1 121 ? 4.028 -4.294 -2.744 1.00 95.44 121 GLU A C 1
ATOM 965 O O . GLU A 1 121 ? 4.585 -4.665 -1.708 1.00 95.44 121 GLU A O 1
ATOM 970 N N . LEU A 1 122 ? 3.085 -3.358 -2.748 1.00 96.94 122 LEU A N 1
ATOM 971 C CA . LEU A 1 122 ? 2.655 -2.597 -1.585 1.00 96.94 122 LEU A CA 1
ATOM 972 C C . LEU A 1 122 ? 1.136 -2.697 -1.428 1.00 96.94 122 LEU A C 1
ATOM 974 O O . LEU A 1 122 ? 0.382 -2.482 -2.378 1.00 96.94 122 LEU A O 1
ATOM 978 N N . VAL A 1 123 ? 0.686 -2.953 -0.202 1.00 96.94 123 VAL A N 1
ATOM 979 C CA . VAL A 1 123 ? -0.711 -2.798 0.216 1.00 96.94 123 VAL A CA 1
ATOM 980 C C . VAL A 1 123 ? -0.765 -1.728 1.295 1.00 96.94 123 VAL A C 1
ATOM 982 O O . VAL A 1 123 ? -0.219 -1.907 2.383 1.00 96.94 123 VAL A O 1
ATOM 985 N N . LEU A 1 124 ? -1.418 -0.611 0.998 1.00 97.12 124 LEU A N 1
ATOM 986 C CA . LEU A 1 124 ? -1.641 0.475 1.936 1.00 97.12 124 LEU A CA 1
ATOM 987 C C . LEU A 1 124 ? -3.071 0.385 2.456 1.00 97.12 124 LEU A C 1
ATOM 989 O O . LEU A 1 124 ? -4.010 0.196 1.684 1.00 97.12 124 LEU A O 1
ATOM 993 N N . ILE A 1 125 ? -3.231 0.540 3.763 1.00 96.81 125 ILE A N 1
ATOM 994 C CA . ILE A 1 125 ? -4.529 0.706 4.412 1.00 96.81 125 ILE A CA 1
ATOM 995 C C . ILE A 1 125 ? -4.544 2.106 5.007 1.00 96.81 125 ILE A C 1
ATOM 997 O O . ILE A 1 125 ? -3.803 2.402 5.948 1.00 96.81 125 ILE A O 1
ATOM 1001 N N . CYS A 1 126 ? -5.348 2.967 4.407 1.00 97.19 126 CYS A N 1
ATOM 1002 C CA . CYS A 1 126 ? -5.393 4.395 4.656 1.00 97.19 126 CYS A CA 1
ATOM 1003 C C . CYS A 1 126 ? -6.676 4.727 5.417 1.00 97.19 126 CYS A C 1
ATOM 1005 O O . CYS A 1 126 ? -7.759 4.270 5.049 1.00 97.19 126 CYS A O 1
ATOM 1007 N N . PHE A 1 127 ? -6.551 5.520 6.477 1.00 96.94 127 PHE A N 1
ATOM 1008 C CA . PHE A 1 127 ? -7.658 5.907 7.346 1.00 96.94 127 PHE A CA 1
ATOM 1009 C C . PHE A 1 127 ? -7.786 7.428 7.420 1.00 96.94 127 PHE A C 1
ATOM 1011 O O . PHE A 1 127 ? -6.782 8.143 7.415 1.00 96.94 127 PHE A O 1
ATOM 1018 N N . SER A 1 128 ? -9.020 7.910 7.551 1.00 95.50 128 SER A N 1
ATOM 1019 C CA . SER A 1 128 ? -9.343 9.314 7.837 1.00 95.50 128 SER A CA 1
ATOM 1020 C C . SER A 1 128 ? -9.020 9.723 9.282 1.00 95.50 128 SER A C 1
ATOM 1022 O O . SER A 1 128 ? -8.772 10.896 9.546 1.00 95.50 128 SER A O 1
ATOM 1024 N N . ASP A 1 12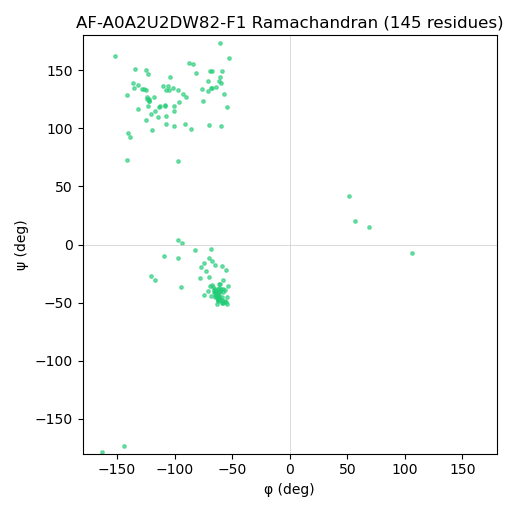9 ? -8.952 8.756 10.207 1.00 95.56 129 ASP A N 1
ATOM 1025 C CA . ASP A 1 129 ? -8.672 8.958 11.636 1.00 95.56 129 ASP A CA 1
ATOM 1026 C C . ASP A 1 129 ? -7.469 8.111 12.102 1.00 95.56 129 ASP A C 1
ATOM 1028 O O . ASP A 1 129 ? -7.383 6.900 11.861 1.00 95.56 129 ASP A O 1
ATOM 1032 N N . GLU A 1 130 ? -6.537 8.730 12.831 1.00 96.50 130 GLU A N 1
ATOM 1033 C CA . GLU A 1 130 ? -5.389 8.042 13.417 1.00 96.50 130 GLU A CA 1
ATOM 1034 C C . GLU A 1 130 ? -5.807 6.947 14.412 1.00 96.50 130 GLU A C 1
ATOM 1036 O O . GLU A 1 130 ? -5.153 5.901 14.509 1.00 96.50 130 GLU A O 1
ATOM 1041 N N . VAL A 1 131 ? -6.898 7.147 15.152 1.00 96.56 131 VAL A N 1
ATOM 1042 C CA . VAL A 1 131 ? -7.428 6.161 16.099 1.00 96.56 131 VAL A CA 1
ATOM 1043 C C . VAL A 1 131 ? -7.806 4.877 15.364 1.00 96.56 131 VAL A C 1
ATOM 1045 O O . VAL A 1 131 ? -7.472 3.787 15.841 1.00 96.56 131 VAL A O 1
ATOM 1048 N N . HIS A 1 132 ? -8.416 4.981 14.179 1.00 96.81 132 HIS A N 1
ATOM 1049 C CA . HIS A 1 132 ? -8.724 3.833 13.325 1.00 96.81 132 HIS A CA 1
ATOM 1050 C C . HIS A 1 132 ? -7.450 3.109 12.886 1.00 96.81 132 HIS A C 1
ATOM 1052 O O . HIS A 1 132 ? -7.338 1.898 13.098 1.00 96.81 132 HIS A O 1
ATOM 1058 N N . ARG A 1 133 ? -6.444 3.851 12.404 1.00 96.69 133 ARG A N 1
ATOM 1059 C CA . ARG A 1 133 ? -5.134 3.295 12.030 1.00 96.69 133 ARG A CA 1
ATOM 1060 C C . ARG A 1 133 ? -4.481 2.536 13.189 1.00 96.69 133 ARG A C 1
ATOM 1062 O O . ARG A 1 133 ? -4.032 1.400 13.031 1.00 96.69 133 ARG A O 1
ATOM 1069 N N . ARG A 1 134 ? -4.431 3.138 14.382 1.00 96.25 134 ARG A N 1
ATOM 1070 C CA . ARG A 1 134 ? -3.842 2.520 15.585 1.00 96.25 134 ARG A CA 1
ATOM 1071 C C . ARG A 1 134 ? -4.608 1.275 16.012 1.00 96.25 134 ARG A C 1
ATOM 1073 O O . ARG A 1 134 ? -3.993 0.269 16.360 1.00 96.25 134 ARG A O 1
ATOM 1080 N N . ASN A 1 135 ? -5.935 1.337 15.978 1.00 95.94 135 ASN A N 1
ATOM 1081 C CA . ASN A 1 135 ? -6.798 0.218 16.320 1.00 95.94 135 ASN A CA 1
ATOM 1082 C C . ASN A 1 135 ? -6.581 -0.960 15.358 1.00 95.94 135 ASN A C 1
ATOM 1084 O O . ASN A 1 135 ? -6.338 -2.076 15.818 1.00 95.94 135 ASN A O 1
ATOM 1088 N N . PHE A 1 136 ? -6.582 -0.701 14.046 1.00 95.25 136 PHE A N 1
ATOM 1089 C CA . PHE A 1 136 ? -6.304 -1.7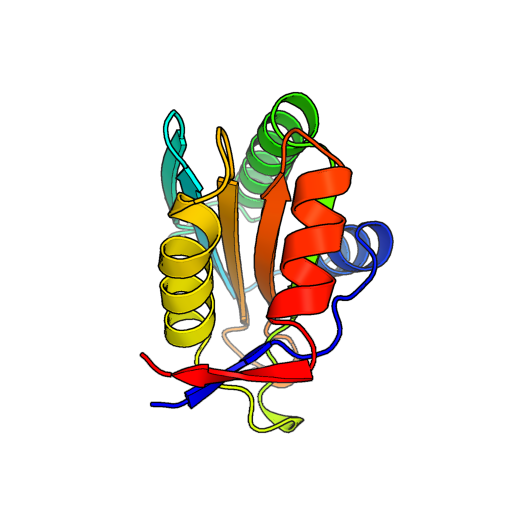12 13.029 1.00 95.25 136 PHE A CA 1
ATOM 1090 C C . PHE A 1 136 ? -4.951 -2.385 13.280 1.00 95.25 136 PHE A C 1
ATOM 1092 O O . PHE A 1 136 ? -4.871 -3.611 13.372 1.00 95.25 136 PHE A O 1
ATOM 1099 N N . LYS A 1 137 ? -3.901 -1.579 13.486 1.00 94.06 137 LYS A N 1
ATOM 1100 C CA . LYS A 1 137 ? -2.551 -2.067 13.785 1.00 94.06 137 LYS A CA 1
ATOM 1101 C C . LYS A 1 137 ? -2.542 -3.004 14.996 1.00 94.06 137 LYS A C 1
ATOM 1103 O O . LYS A 1 137 ? -2.064 -4.126 14.897 1.00 94.06 137 LYS A O 1
ATOM 1108 N N . ILE A 1 138 ? -3.132 -2.585 16.118 1.00 94.12 138 ILE A N 1
ATOM 1109 C CA . ILE A 1 138 ? -3.205 -3.397 17.346 1.00 94.12 138 ILE A CA 1
ATOM 1110 C C . ILE A 1 138 ? -3.974 -4.699 17.116 1.00 94.12 138 ILE A C 1
ATOM 1112 O O . ILE A 1 138 ? -3.641 -5.729 17.709 1.00 94.12 138 ILE A O 1
ATOM 1116 N N . ARG A 1 139 ? -5.035 -4.667 16.306 1.00 91.88 139 ARG A N 1
ATOM 1117 C CA . ARG A 1 139 ? -5.888 -5.831 16.073 1.00 91.88 139 ARG A CA 1
ATOM 1118 C C . ARG A 1 139 ? -5.236 -6.863 15.171 1.00 91.88 139 ARG A C 1
ATOM 1120 O O . ARG A 1 139 ? -5.315 -8.037 15.530 1.00 91.88 139 ARG A O 1
ATOM 1127 N N . TYR A 1 140 ? -4.588 -6.444 14.089 1.00 92.25 140 TYR A N 1
ATOM 1128 C CA . TYR A 1 140 ? -4.234 -7.341 12.986 1.00 92.25 140 TYR A CA 1
ATOM 1129 C C . TYR A 1 140 ? -2.735 -7.433 12.691 1.00 92.25 140 TYR A C 1
ATOM 1131 O O . TYR A 1 140 ? -2.290 -8.473 12.210 1.00 92.25 140 TYR A O 1
ATOM 1139 N N . GLU A 1 141 ? -1.939 -6.401 12.988 1.00 90.00 141 GLU A N 1
ATOM 1140 C CA . GLU A 1 141 ? -0.502 -6.447 12.705 1.00 90.00 141 GLU A CA 1
ATOM 1141 C C . GLU A 1 141 ? 0.199 -7.484 13.589 1.00 90.00 141 GLU A C 1
ATOM 1143 O O . GLU A 1 141 ? -0.043 -7.577 14.794 1.00 90.00 141 GLU A O 1
ATOM 1148 N N . GLY A 1 142 ? 1.071 -8.281 12.975 1.00 85.75 142 GLY A N 1
ATOM 1149 C CA . GLY A 1 142 ? 1.798 -9.355 13.636 1.00 85.75 142 GLY A CA 1
ATOM 1150 C C . GLY A 1 142 ? 0.912 -10.527 14.056 1.00 85.75 142 GLY A C 1
ATOM 1151 O O . GLY A 1 142 ? 1.346 -11.344 14.869 1.00 85.75 142 GLY A O 1
ATOM 1152 N N . LYS A 1 143 ? -0.321 -10.625 13.539 1.00 86.56 143 LYS A N 1
ATOM 1153 C CA . LYS A 1 143 ? -1.264 -11.699 13.871 1.00 86.56 143 LYS A CA 1
ATOM 1154 C C . LYS A 1 143 ? -1.752 -12.423 12.628 1.00 86.56 143 LYS A C 1
ATOM 1156 O O . LYS A 1 143 ? -1.875 -11.847 11.551 1.00 86.56 143 LYS A O 1
ATOM 1161 N N . TYR A 1 144 ? -2.058 -13.703 12.812 1.00 83.69 144 TYR A N 1
ATOM 1162 C CA . TYR A 1 144 ? -2.743 -14.502 11.808 1.00 83.69 144 TYR A CA 1
ATOM 1163 C C . TYR A 1 144 ? -4.218 -14.120 11.775 1.00 83.69 144 TYR A C 1
ATOM 1165 O O . TYR A 1 144 ? -4.912 -14.205 12.789 1.00 83.69 144 TYR A O 1
ATOM 1173 N N . VAL A 1 145 ? -4.693 -13.721 10.603 1.00 81.12 145 VAL A N 1
ATOM 1174 C CA . VAL A 1 145 ? -6.093 -13.410 10.350 1.00 81.12 145 VAL A CA 1
ATOM 1175 C C . VAL A 1 145 ? -6.677 -14.513 9.483 1.00 81.12 145 VAL A C 1
ATOM 1177 O O . VAL A 1 145 ? -6.189 -14.760 8.381 1.00 81.12 145 VAL A O 1
ATOM 1180 N N . SER A 1 146 ? -7.701 -15.201 9.982 1.00 73.88 146 SER A N 1
ATOM 1181 C CA . SER A 1 146 ? -8.444 -16.174 9.185 1.00 73.88 146 SER A CA 1
ATOM 1182 C C . SER A 1 146 ? -9.229 -15.475 8.073 1.00 73.88 146 SER A C 1
ATOM 1184 O O . SER A 1 146 ? -9.646 -14.320 8.221 1.00 73.88 146 SER A O 1
ATOM 1186 N N . GLU A 1 147 ? -9.412 -16.178 6.957 1.00 58.94 147 GLU A N 1
ATOM 1187 C CA . GLU A 1 147 ? -10.379 -15.796 5.921 1.00 58.94 147 GLU A CA 1
ATOM 1188 C C . GLU A 1 147 ? -11.807 -15.674 6.448 1.00 58.94 147 GLU A C 1
ATOM 1190 O O . GLU A 1 147 ? -12.200 -16.506 7.298 1.00 58.94 147 GLU A O 1
#

Secondary structure (DSSP, 8-state):
-EEE-PPPBPHHHHHHHHHHHHSS---EEEEEEEESSS-EEEEEE-TTS-HHHHHHHHHHHHHHHHHH--EEEEEEE-GGGTPPPHHHHHHHHHHHHTTSTT-EEEEEEEEESS-GGG-EEEEEEEESSHHHHHHHHHHHTTSEEE-

Nearest PDB structures (foldseek):
  8dik-assembly1_A  TM=1.771E-01  e=3.285E+00  Escherichia coli
  2ffs-assembly1_B  TM=1.612E-01  e=1.692E+00  Pseudomonas aeruginosa PAO1
  1eq6-assembly1_A  TM=1.875E-01  e=3.285E+00  Saccharomyces cerevisiae

Radius of gyration: 14.72 Å; Cα contacts (8 Å, |Δi|>4): 256; chains: 1; bounding box: 32×34×42 Å

Mean predicted aligned error: 4.51 Å

Foldseek 3Di:
DWAAQEQFDDPVVLVVLLVVCVVDPQPWWKKKAKDWPPGGDIDTDDPPDDSVVVSVVVVVVVVVLCVQFVAKGKGKDDVVVVHPDLVVVQVVLNVLCVVAHRKMWMWIWTAGPPDRVSITTMIMTTHNDNVSVVVCCVPRHRDIDDD